Protein AF-A0A2G9RXJ3-F1 (afdb_monomer_lite)

Foldseek 3Di:
DDWDFDDDDLFTDTHRPLPDDDPPDDDDPCNVVSVVDDDDDDPVVDPPDDDPDPDDDDDDDRVRVSVVVVVVVVVVVVVVVVVVVVVVVVVPDPDPPDPDPDDDDDDDLVVCVVPHDPVSNVVSVVVD

Organism: Aquarana catesbeiana (NCBI:txid8400)

Structure (mmCIF, N/CA/C/O backbone):
data_AF-A0A2G9RXJ3-F1
#
_entry.id   AF-A0A2G9RXJ3-F1
#
loop_
_atom_site.group_PDB
_atom_site.id
_atom_site.type_symbol
_atom_site.label_atom_id
_atom_site.label_alt_id
_atom_site.label_comp_id
_atom_site.label_asym_id
_atom_site.label_entity_id
_atom_site.label_seq_id
_atom_site.pdbx_PDB_ins_code
_atom_site.Cartn_x
_atom_site.Cartn_y
_atom_site.Cartn_z
_atom_site.occupancy
_atom_site.B_iso_or_equiv
_atom_site.auth_seq_id
_atom_site.auth_comp_id
_atom_site.auth_asym_id
_atom_site.auth_atom_id
_atom_site.pdbx_PDB_model_num
ATOM 1 N N . MET A 1 1 ? 9.610 -15.500 -4.150 1.00 57.12 1 MET A N 1
ATOM 2 C CA . MET A 1 1 ? 10.294 -14.396 -3.438 1.00 57.12 1 MET A CA 1
ATOM 3 C C . MET A 1 1 ? 9.651 -13.068 -3.792 1.00 57.12 1 MET A C 1
ATOM 5 O O . MET A 1 1 ? 9.608 -12.723 -4.967 1.00 57.12 1 MET A O 1
ATOM 9 N N . SER A 1 2 ? 9.155 -12.337 -2.797 1.00 72.62 2 SER A N 1
ATOM 10 C CA . SER A 1 2 ? 8.422 -11.081 -3.001 1.00 72.62 2 SER A CA 1
ATOM 11 C C . SER A 1 2 ? 9.325 -9.860 -2.793 1.00 72.62 2 SER A C 1
ATOM 13 O O . SER A 1 2 ? 10.255 -9.885 -1.988 1.00 72.62 2 SER A O 1
ATOM 15 N N . VAL A 1 3 ? 9.052 -8.774 -3.514 1.00 81.44 3 VAL A N 1
ATOM 16 C CA . VAL A 1 3 ? 9.611 -7.441 -3.241 1.00 81.44 3 VAL A CA 1
ATOM 17 C C . VAL A 1 3 ? 8.514 -6.629 -2.567 1.00 81.44 3 VAL A C 1
ATOM 19 O O . VAL A 1 3 ? 7.385 -6.611 -3.058 1.00 81.44 3 VAL A O 1
ATOM 22 N N . PHE A 1 4 ? 8.828 -5.962 -1.461 1.00 88.00 4 PHE A N 1
ATOM 23 C CA . PHE A 1 4 ? 7.869 -5.132 -0.742 1.00 88.00 4 PHE A CA 1
ATOM 24 C C . PHE A 1 4 ? 8.068 -3.651 -1.035 1.00 88.00 4 PHE A C 1
ATOM 26 O O . PHE A 1 4 ? 9.175 -3.192 -1.308 1.00 88.00 4 PHE A O 1
ATOM 33 N N . CYS A 1 5 ? 6.966 -2.903 -0.999 1.00 90.75 5 CYS A N 1
ATOM 34 C CA . CYS A 1 5 ? 7.000 -1.449 -0.960 1.00 90.75 5 CYS A CA 1
ATOM 35 C C . CYS A 1 5 ? 7.175 -1.035 0.503 1.00 90.75 5 CYS A C 1
ATOM 37 O O . CYS A 1 5 ? 6.266 -1.205 1.315 1.00 90.75 5 CYS A O 1
ATOM 39 N N . SER A 1 6 ? 8.355 -0.530 0.838 1.00 91.62 6 SER A N 1
ATOM 40 C CA . SER A 1 6 ? 8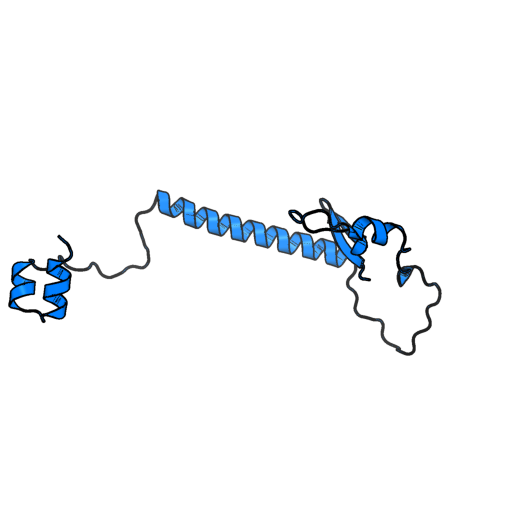.730 -0.116 2.187 1.00 91.62 6 SER A CA 1
ATOM 41 C C . SER A 1 6 ? 8.804 1.406 2.273 1.00 91.62 6 SER A C 1
ATOM 43 O O . SER A 1 6 ? 9.125 2.097 1.302 1.00 91.62 6 SER A O 1
ATOM 45 N N . ARG A 1 7 ? 8.508 1.944 3.457 1.00 92.38 7 ARG A N 1
ATOM 46 C CA . ARG A 1 7 ? 8.602 3.375 3.755 1.00 92.38 7 ARG A CA 1
ATOM 47 C C . ARG A 1 7 ? 9.790 3.633 4.676 1.00 92.38 7 ARG A C 1
ATOM 49 O O . ARG A 1 7 ? 9.926 2.963 5.693 1.00 92.38 7 ARG A O 1
ATOM 56 N N . ARG A 1 8 ? 10.597 4.646 4.358 1.00 91.88 8 ARG A N 1
ATOM 57 C CA . ARG A 1 8 ? 11.652 5.166 5.238 1.00 91.88 8 ARG A CA 1
ATOM 58 C C . ARG A 1 8 ? 11.532 6.687 5.303 1.00 91.88 8 ARG A C 1
ATOM 60 O O . ARG A 1 8 ? 11.621 7.364 4.280 1.00 91.88 8 ARG A O 1
ATOM 67 N N . GLY A 1 9 ? 11.270 7.226 6.494 1.00 88.50 9 GLY A N 1
ATOM 68 C CA . GLY A 1 9 ? 10.985 8.653 6.675 1.00 88.50 9 GLY A CA 1
ATOM 69 C C . GLY A 1 9 ? 9.729 9.087 5.909 1.00 88.50 9 GLY A C 1
ATOM 70 O O . GLY A 1 9 ? 8.624 8.632 6.215 1.00 88.50 9 GLY A O 1
ATOM 71 N N . SER A 1 10 ? 9.892 9.960 4.908 1.00 84.81 10 SER A N 1
ATOM 72 C CA . SER A 1 10 ? 8.809 10.510 4.071 1.00 84.81 10 SER A CA 1
ATOM 73 C C . SER A 1 10 ? 8.724 9.908 2.658 1.00 84.81 10 SER A C 1
ATOM 75 O O . SER A 1 10 ? 7.789 10.232 1.912 1.00 84.81 10 SER A O 1
ATOM 77 N N . VAL A 1 11 ? 9.671 9.033 2.300 1.00 90.19 11 VAL A N 1
ATOM 78 C CA . VAL A 1 11 ? 9.822 8.425 0.972 1.00 90.19 11 VAL A CA 1
ATOM 79 C C . VAL A 1 11 ? 9.449 6.942 1.028 1.00 90.19 11 VAL A C 1
ATOM 81 O O . VAL A 1 11 ? 9.558 6.280 2.063 1.00 90.19 11 VAL A O 1
ATOM 84 N N . THR A 1 12 ? 8.967 6.423 -0.098 1.00 93.31 12 THR A N 1
ATOM 85 C CA . THR A 1 12 ? 8.616 5.008 -0.271 1.00 93.31 12 THR A CA 1
ATOM 86 C C . THR A 1 12 ? 9.450 4.427 -1.407 1.00 93.31 12 THR A C 1
ATOM 88 O O . THR A 1 12 ? 9.746 5.144 -2.363 1.00 93.31 12 THR A O 1
ATOM 91 N N . GLY A 1 13 ? 9.829 3.156 -1.307 1.00 92.94 13 GLY A N 1
ATOM 92 C CA . GLY A 1 13 ? 10.632 2.472 -2.315 1.00 92.94 13 GLY A CA 1
ATOM 93 C C . GLY A 1 13 ? 10.483 0.958 -2.240 1.00 92.94 13 GLY A C 1
ATOM 94 O O . GLY A 1 13 ? 9.904 0.419 -1.299 1.00 92.94 13 GLY A O 1
ATOM 95 N N . TYR A 1 14 ? 11.011 0.267 -3.243 1.00 92.19 14 TYR A N 1
ATOM 96 C CA . TYR A 1 14 ? 11.005 -1.191 -3.280 1.00 92.19 14 TYR A CA 1
ATOM 97 C C . TYR A 1 14 ? 12.196 -1.762 -2.521 1.00 92.19 14 TYR A C 1
ATOM 99 O O . TYR A 1 14 ? 13.330 -1.349 -2.759 1.00 92.19 14 TYR A O 1
ATOM 107 N N . PHE A 1 15 ? 11.944 -2.754 -1.675 1.00 91.00 15 PHE A N 1
ATOM 108 C CA . PHE A 1 15 ? 12.976 -3.456 -0.932 1.00 91.00 15 PHE A CA 1
ATOM 109 C C . PHE A 1 15 ? 12.715 -4.973 -0.933 1.00 91.00 15 PHE A C 1
ATOM 111 O O . PHE A 1 15 ? 11.561 -5.398 -0.802 1.00 91.00 15 PHE A O 1
ATOM 118 N N . PRO A 1 16 ? 13.740 -5.821 -1.123 1.00 89.69 16 PRO A N 1
ATOM 119 C CA . PRO A 1 16 ? 13.551 -7.268 -1.138 1.00 89.69 16 PRO A CA 1
ATOM 120 C C . PRO A 1 16 ? 13.052 -7.803 0.204 1.00 89.69 16 PRO A C 1
ATOM 122 O O . PRO A 1 16 ? 13.675 -7.567 1.237 1.00 89.69 16 PRO A O 1
ATOM 125 N N . ALA A 1 17 ? 11.968 -8.584 0.189 1.00 87.62 17 ALA A N 1
ATOM 126 C CA . ALA A 1 17 ? 11.405 -9.150 1.415 1.00 87.62 17 ALA A CA 1
ATOM 127 C C . ALA A 1 17 ? 12.382 -10.088 2.133 1.00 87.62 17 ALA A C 1
ATOM 129 O O . ALA A 1 17 ? 12.367 -10.157 3.352 1.00 87.62 17 ALA A O 1
ATOM 130 N N . MET A 1 18 ? 13.264 -10.761 1.383 1.00 84.56 18 MET A N 1
ATOM 131 C CA . MET A 1 18 ? 14.279 -11.664 1.937 1.00 84.56 18 MET A CA 1
ATOM 132 C C . MET A 1 18 ? 15.224 -10.990 2.940 1.00 84.56 18 MET A C 1
ATOM 134 O O . MET A 1 18 ? 15.802 -11.661 3.784 1.00 84.56 18 MET A O 1
ATOM 138 N N . TYR A 1 19 ? 15.411 -9.675 2.838 1.00 85.88 19 TYR A N 1
ATOM 139 C CA . TYR A 1 19 ? 16.302 -8.924 3.722 1.00 85.88 19 TYR A CA 1
ATOM 140 C C . TYR A 1 19 ? 15.552 -8.198 4.842 1.00 85.88 19 TYR A C 1
ATOM 142 O O . TYR A 1 19 ? 16.176 -7.467 5.610 1.00 85.88 19 TYR A O 1
ATOM 150 N N . LEU A 1 20 ? 14.229 -8.365 4.923 1.00 86.56 20 LEU A N 1
ATOM 151 C CA . LEU A 1 20 ? 13.398 -7.768 5.960 1.00 86.56 20 LEU A CA 1
ATOM 152 C C . LEU A 1 20 ? 13.006 -8.814 6.992 1.00 86.56 20 LEU A C 1
ATOM 154 O O . LEU A 1 20 ? 12.641 -9.937 6.662 1.00 86.56 20 LEU A O 1
ATOM 158 N N . GLN A 1 21 ? 13.018 -8.383 8.244 1.00 88.00 21 GLN A N 1
ATOM 159 C CA . GLN A 1 21 ? 12.525 -9.124 9.390 1.00 88.00 21 GLN A CA 1
ATOM 160 C C . GLN A 1 21 ? 11.612 -8.188 10.181 1.00 88.00 21 GLN A C 1
ATOM 162 O O . GLN A 1 21 ? 11.839 -6.973 10.194 1.00 88.00 21 GLN A O 1
ATOM 167 N N . LYS A 1 22 ? 10.548 -8.722 10.788 1.00 90.75 22 LYS A N 1
ATOM 168 C CA . LYS A 1 22 ? 9.680 -7.893 11.625 1.00 90.75 22 LYS A CA 1
ATOM 169 C C . LYS A 1 22 ? 10.451 -7.479 12.878 1.00 90.75 22 LYS A C 1
ATOM 171 O O . LYS A 1 22 ? 11.290 -8.217 13.389 1.00 90.75 22 LYS A O 1
ATOM 176 N N . SER A 1 23 ? 10.180 -6.274 13.359 1.00 89.81 23 SER A N 1
ATOM 177 C CA . SER A 1 23 ? 10.747 -5.791 14.616 1.00 89.81 23 SER A CA 1
ATOM 178 C C . SER A 1 23 ? 10.268 -6.660 15.780 1.00 89.81 23 SER A C 1
ATOM 180 O O . SER A 1 23 ? 9.061 -6.850 15.916 1.00 89.81 23 SER A O 1
ATOM 182 N N . GLY A 1 24 ? 11.194 -7.131 16.617 1.00 89.38 24 GLY A N 1
ATOM 183 C CA . GLY A 1 24 ? 10.897 -7.956 17.796 1.00 89.38 24 GLY A CA 1
ATOM 184 C C . GLY A 1 24 ? 11.060 -9.464 17.586 1.00 89.38 24 GLY A C 1
ATOM 185 O O . GLY A 1 24 ? 11.131 -10.194 18.567 1.00 89.38 24 GLY A O 1
ATOM 186 N N . ASP A 1 25 ? 11.194 -9.927 16.341 1.00 87.06 25 ASP A N 1
ATOM 187 C CA . ASP A 1 25 ? 11.490 -11.335 16.063 1.00 87.06 25 ASP A CA 1
ATOM 188 C C . ASP A 1 25 ? 12.979 -11.634 16.322 1.00 87.06 25 ASP A C 1
ATOM 190 O O . ASP A 1 25 ? 13.844 -10.788 16.067 1.00 87.06 25 ASP A O 1
ATOM 194 N N . THR A 1 26 ? 13.305 -12.852 16.763 1.00 84.19 26 THR A N 1
ATOM 195 C CA . THR A 1 26 ? 14.698 -13.315 16.881 1.00 84.19 26 THR A CA 1
ATOM 196 C C . THR A 1 26 ? 15.313 -13.530 15.499 1.00 84.19 26 THR A C 1
ATOM 198 O O . THR A 1 26 ? 14.640 -13.919 14.544 1.00 84.19 26 THR A O 1
ATOM 201 N N . ILE A 1 27 ? 16.603 -13.217 15.339 1.00 79.00 27 ILE A N 1
ATOM 202 C CA . ILE A 1 27 ? 17.304 -13.389 14.057 1.00 79.00 27 ILE A CA 1
ATOM 203 C C . ILE A 1 27 ? 17.332 -14.887 13.728 1.00 79.00 27 ILE A C 1
ATOM 205 O O . ILE A 1 27 ? 18.009 -15.650 14.405 1.00 79.00 27 ILE A O 1
ATOM 209 N N . SER A 1 28 ? 16.591 -15.298 12.697 1.00 72.75 28 SER A N 1
ATOM 210 C CA . SER A 1 28 ? 16.540 -16.697 12.259 1.00 72.75 28 SER A CA 1
ATOM 211 C C . SER A 1 28 ? 17.901 -17.161 11.723 1.00 72.75 28 SER A C 1
ATOM 213 O O . SER A 1 28 ? 18.564 -16.429 10.978 1.00 72.75 28 SER A O 1
ATOM 215 N N . GLU A 1 29 ? 18.301 -18.390 12.059 1.00 68.31 29 GLU A N 1
ATOM 216 C CA . GLU A 1 29 ? 19.555 -19.007 11.597 1.00 68.31 29 GLU A CA 1
ATOM 217 C C . GLU A 1 29 ? 19.627 -19.146 10.061 1.00 68.31 29 GLU A C 1
ATOM 219 O O . GLU A 1 29 ? 20.707 -19.060 9.463 1.00 68.31 29 GLU A O 1
ATOM 224 N N . ASP A 1 30 ? 18.467 -19.206 9.394 1.00 66.62 30 ASP A N 1
ATOM 225 C CA . ASP A 1 30 ? 18.332 -19.242 7.930 1.00 66.62 30 ASP A CA 1
ATOM 226 C C . ASP A 1 30 ? 18.778 -17.945 7.236 1.00 66.62 30 ASP A C 1
ATOM 228 O O . ASP A 1 30 ? 18.950 -17.907 6.012 1.00 66.62 30 ASP A O 1
ATOM 232 N N . ARG A 1 31 ? 19.045 -16.865 7.984 1.00 71.38 31 ARG A N 1
ATOM 233 C CA . ARG A 1 31 ? 19.586 -15.618 7.420 1.00 71.38 31 ARG A CA 1
ATOM 234 C C . ARG A 1 31 ? 20.920 -15.839 6.703 1.00 71.38 31 ARG A C 1
ATOM 236 O O . ARG A 1 31 ? 21.233 -15.111 5.760 1.00 71.38 31 ARG A O 1
ATOM 243 N N . SER A 1 32 ? 21.698 -16.833 7.132 1.00 64.44 32 SER A N 1
ATOM 244 C CA . SER A 1 32 ? 22.943 -17.247 6.473 1.00 64.44 32 SER A CA 1
ATOM 245 C C . SER A 1 32 ? 22.691 -17.813 5.064 1.00 64.44 32 SER A C 1
ATOM 247 O O . SER A 1 32 ? 23.375 -17.421 4.118 1.00 64.44 32 SER A O 1
ATOM 249 N N . GLN A 1 33 ? 21.645 -18.627 4.894 1.00 67.56 33 GLN A N 1
ATOM 250 C CA . GLN A 1 33 ? 21.252 -19.246 3.621 1.00 67.56 33 GLN A CA 1
ATOM 251 C C . GLN A 1 33 ? 20.608 -18.257 2.640 1.00 67.56 33 GLN A C 1
ATOM 253 O O . GLN A 1 33 ? 20.638 -18.451 1.425 1.00 67.56 33 GLN A O 1
ATOM 258 N N . ILE A 1 34 ? 20.014 -17.178 3.150 1.00 69.00 34 ILE A N 1
ATOM 259 C CA . ILE A 1 34 ? 19.415 -16.128 2.318 1.00 69.00 34 ILE A CA 1
ATOM 260 C C . ILE A 1 34 ? 20.490 -15.282 1.618 1.00 69.00 34 ILE A C 1
ATOM 262 O O . ILE A 1 34 ? 20.261 -14.786 0.516 1.00 69.00 34 ILE A O 1
ATOM 266 N N . LYS A 1 35 ? 21.677 -15.127 2.221 1.00 66.25 35 LYS A N 1
ATOM 267 C CA . LYS A 1 35 ? 22.780 -14.340 1.639 1.00 66.25 35 LYS A CA 1
ATOM 268 C C . LYS A 1 35 ? 23.406 -14.999 0.409 1.00 66.25 35 LYS A C 1
ATOM 270 O O . LYS A 1 35 ? 23.925 -14.289 -0.444 1.00 66.25 35 LYS A O 1
ATOM 275 N N . THR A 1 36 ? 23.359 -16.328 0.313 1.00 65.38 36 THR A N 1
ATOM 276 C CA . THR A 1 36 ? 23.964 -17.083 -0.797 1.00 65.38 36 THR A CA 1
ATOM 277 C C . THR A 1 36 ? 23.053 -17.172 -2.020 1.00 65.38 36 THR A C 1
ATOM 279 O O . THR A 1 36 ? 23.524 -17.423 -3.128 1.00 65.38 36 THR A O 1
ATOM 282 N N . LYS A 1 37 ? 21.748 -16.928 -1.852 1.00 73.88 37 LYS A N 1
ATOM 283 C CA . LYS A 1 37 ? 20.771 -16.934 -2.943 1.00 73.88 37 LYS A CA 1
ATOM 284 C C . LYS A 1 37 ? 20.675 -15.537 -3.550 1.00 73.88 37 LYS A C 1
ATOM 286 O O . LYS A 1 37 ? 20.224 -14.591 -2.902 1.00 73.88 37 LYS A O 1
ATOM 291 N N . ALA A 1 38 ? 21.082 -15.415 -4.812 1.00 78.88 38 ALA A N 1
ATOM 292 C CA . ALA A 1 38 ? 20.912 -14.186 -5.574 1.00 78.88 38 ALA A CA 1
ATOM 293 C C . ALA A 1 38 ? 19.434 -13.767 -5.604 1.00 78.88 38 ALA A C 1
ATOM 295 O O . ALA A 1 38 ? 18.518 -14.594 -5.644 1.00 78.88 38 ALA A O 1
ATOM 296 N N . LEU A 1 39 ? 19.202 -12.457 -5.578 1.00 81.12 39 LEU A N 1
ATOM 297 C CA . LEU A 1 39 ? 17.858 -11.904 -5.670 1.00 81.12 39 LEU A CA 1
ATOM 298 C C . LEU A 1 39 ? 17.232 -12.271 -7.017 1.00 81.12 39 LEU A C 1
ATOM 300 O O . LEU A 1 39 ? 17.909 -12.178 -8.044 1.00 81.12 39 LEU A O 1
ATOM 304 N N . PRO A 1 40 ? 15.933 -12.611 -7.051 1.00 85.56 40 PRO A N 1
ATOM 305 C CA . PRO A 1 40 ? 15.253 -12.756 -8.324 1.00 85.56 40 PRO A CA 1
ATOM 306 C C . PRO A 1 40 ? 15.275 -11.415 -9.080 1.00 85.56 40 PRO A C 1
ATOM 308 O O . PRO A 1 40 ? 15.046 -10.362 -8.465 1.00 85.56 40 PRO A O 1
ATOM 311 N N . PRO A 1 41 ? 15.516 -11.427 -10.404 1.00 88.62 41 PRO A N 1
ATOM 312 C CA . PRO A 1 41 ? 15.496 -10.217 -11.211 1.00 88.62 41 PRO A CA 1
ATOM 313 C C . PRO A 1 41 ? 14.103 -9.585 -11.177 1.00 88.62 41 PRO A C 1
ATOM 315 O O . PRO A 1 41 ? 13.073 -10.264 -11.124 1.00 88.62 41 PRO A O 1
ATOM 318 N N . ARG A 1 42 ? 14.054 -8.253 -11.189 1.00 88.75 42 ARG A N 1
ATOM 319 C CA . ARG A 1 42 ? 12.780 -7.531 -11.134 1.00 88.75 42 ARG A CA 1
ATOM 320 C C . ARG A 1 42 ? 12.162 -7.477 -12.523 1.00 88.75 42 ARG A C 1
ATOM 322 O O . ARG A 1 42 ? 12.860 -7.349 -13.516 1.00 88.75 42 ARG A O 1
ATOM 329 N N . ARG A 1 43 ? 10.831 -7.412 -12.604 1.00 87.69 43 ARG A N 1
ATOM 330 C CA . ARG A 1 43 ? 10.156 -7.188 -13.895 1.00 87.69 43 ARG A CA 1
ATOM 331 C C . ARG A 1 43 ? 10.669 -5.934 -14.619 1.00 87.69 43 ARG A C 1
ATOM 333 O O . ARG A 1 43 ? 10.782 -5.943 -15.834 1.00 87.69 43 ARG A O 1
ATOM 340 N N . GLY A 1 44 ? 11.014 -4.882 -13.873 1.00 87.31 44 GLY A N 1
ATOM 341 C CA . GLY A 1 44 ? 11.578 -3.649 -14.431 1.00 87.31 44 GLY A CA 1
ATOM 342 C C . GLY A 1 44 ? 13.007 -3.767 -14.975 1.00 87.31 44 GLY A C 1
ATOM 343 O O . GLY A 1 44 ? 13.432 -2.859 -15.673 1.00 87.31 44 GLY A O 1
ATOM 344 N N . THR A 1 45 ? 13.747 -4.846 -14.682 1.00 91.06 45 THR A N 1
ATOM 345 C CA . THR A 1 45 ? 15.083 -5.080 -15.266 1.00 91.06 45 THR A CA 1
ATOM 346 C C . THR A 1 45 ? 15.018 -5.815 -16.605 1.00 91.06 45 THR A C 1
ATOM 348 O O . THR A 1 45 ? 16.043 -5.965 -17.259 1.00 91.06 45 THR A O 1
ATOM 351 N N . ILE A 1 46 ? 13.840 -6.293 -17.019 1.00 93.50 46 ILE A N 1
ATOM 352 C CA . ILE A 1 46 ? 13.647 -6.985 -18.297 1.00 93.50 46 ILE A CA 1
ATOM 353 C C . ILE A 1 46 ? 13.347 -5.937 -19.371 1.00 93.50 46 ILE A C 1
ATOM 355 O O . ILE A 1 46 ? 12.299 -5.289 -19.335 1.00 93.50 46 ILE A O 1
ATOM 359 N N . SER A 1 47 ? 14.254 -5.787 -20.334 1.00 93.81 47 SER A N 1
ATOM 360 C CA . SER A 1 47 ? 14.017 -4.981 -21.535 1.00 93.81 47 SER A CA 1
ATOM 361 C C . SER A 1 47 ? 13.128 -5.742 -22.525 1.00 93.81 47 SER A C 1
ATOM 363 O O . SER A 1 47 ? 13.250 -6.960 -22.638 1.00 93.81 47 SER A O 1
ATOM 365 N N . ASN A 1 48 ? 12.238 -5.041 -23.238 1.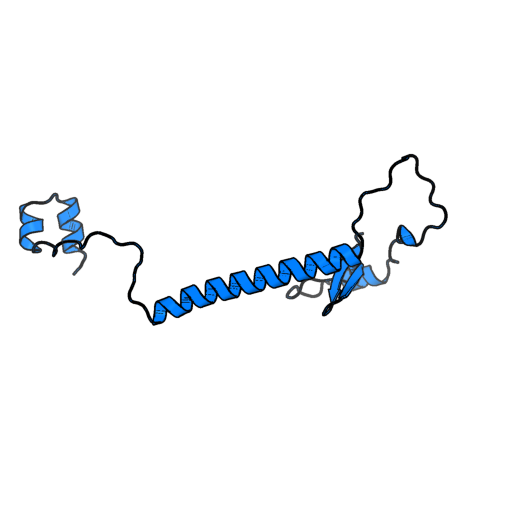00 93.19 48 ASN A N 1
ATOM 366 C CA . ASN A 1 48 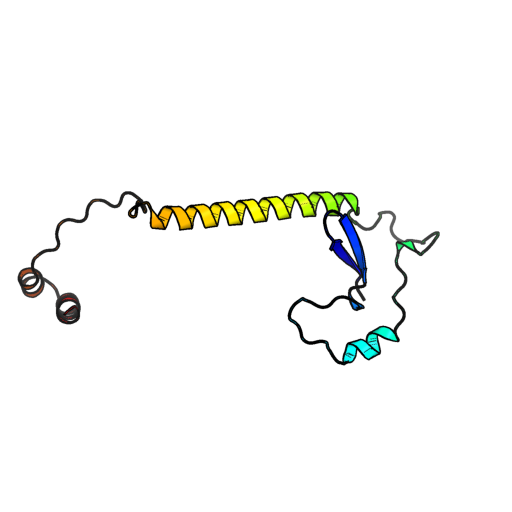? 11.386 -5.593 -24.307 1.00 93.19 48 ASN A CA 1
ATOM 367 C C . ASN A 1 48 ? 10.626 -6.879 -23.923 1.00 93.19 48 ASN A C 1
ATOM 369 O O . ASN A 1 48 ? 10.624 -7.871 -24.649 1.00 93.19 48 ASN A O 1
ATOM 373 N N . ALA A 1 49 ? 9.986 -6.875 -22.752 1.00 92.44 49 ALA A N 1
ATOM 374 C CA . ALA A 1 49 ? 9.237 -8.031 -22.271 1.00 92.44 49 ALA A CA 1
ATOM 375 C C . ALA A 1 49 ? 8.028 -8.348 -23.175 1.00 92.44 49 ALA A C 1
ATOM 377 O O . ALA A 1 49 ? 7.090 -7.553 -23.271 1.00 92.44 49 ALA A O 1
ATOM 378 N N . ASN A 1 50 ? 8.017 -9.546 -23.762 1.00 95.12 50 ASN A N 1
ATOM 379 C CA . ASN A 1 50 ? 6.906 -10.044 -24.572 1.00 95.12 50 ASN A CA 1
ATOM 380 C C . ASN A 1 50 ? 5.783 -10.588 -23.675 1.00 95.12 50 ASN A C 1
ATOM 382 O O . ASN A 1 50 ? 6.026 -11.384 -22.768 1.00 95.12 50 ASN A O 1
ATOM 38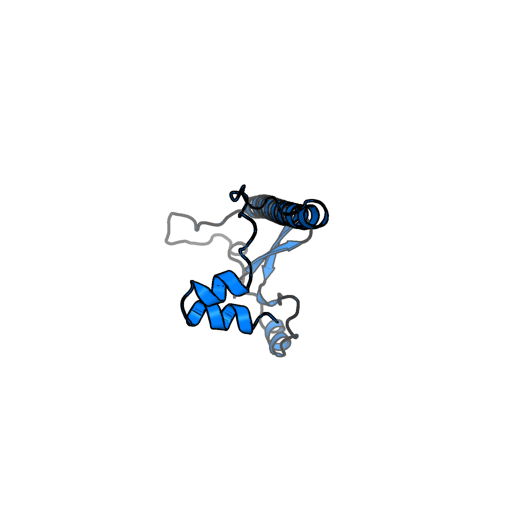6 N N . SER A 1 51 ? 4.547 -10.149 -23.919 1.00 94.06 51 SER A N 1
ATOM 387 C CA . SER A 1 51 ? 3.356 -10.537 -23.154 1.00 94.06 51 SER A CA 1
ATOM 388 C C . SER A 1 51 ? 2.296 -11.106 -24.090 1.00 94.06 51 SER A C 1
ATOM 390 O O . SER A 1 51 ? 1.992 -10.497 -25.110 1.00 94.06 51 SER A O 1
ATOM 392 N N . ILE A 1 52 ? 1.677 -12.226 -23.705 1.00 96.62 52 ILE A N 1
ATOM 393 C CA . ILE A 1 52 ? 0.504 -12.780 -24.405 1.00 96.62 52 ILE A CA 1
ATOM 394 C C . ILE A 1 52 ? -0.748 -11.903 -24.224 1.00 96.62 52 ILE A C 1
ATOM 396 O O . ILE A 1 52 ? -1.711 -12.002 -24.981 1.00 96.62 52 ILE A O 1
ATOM 400 N N . HIS A 1 53 ? -0.753 -11.039 -23.205 1.00 96.69 53 HIS A N 1
ATOM 401 C CA . HIS A 1 53 ? -1.878 -10.172 -22.875 1.00 96.69 53 HIS A CA 1
ATOM 402 C C . HIS A 1 53 ? -1.695 -8.772 -23.460 1.00 96.69 53 HIS A C 1
ATOM 404 O O . HIS A 1 53 ? -0.631 -8.169 -23.309 1.00 96.69 53 HIS A O 1
ATOM 410 N N . LYS A 1 54 ? -2.781 -8.226 -24.028 1.00 95.75 54 LYS A N 1
ATOM 411 C CA . LYS A 1 54 ? -2.854 -6.839 -24.523 1.00 95.75 54 LYS A CA 1
ATOM 412 C C . LYS A 1 54 ? -2.869 -5.806 -23.391 1.00 95.75 54 LYS A C 1
ATOM 414 O O . LYS A 1 54 ? -2.384 -4.693 -23.556 1.00 95.75 54 LYS A O 1
ATOM 419 N N . GLN A 1 55 ? -3.450 -6.158 -22.243 1.00 95.94 55 GLN A N 1
ATOM 420 C CA . GLN A 1 55 ? -3.543 -5.267 -21.088 1.00 95.94 55 GLN A CA 1
ATOM 421 C C . GLN A 1 55 ? -2.349 -5.446 -20.150 1.00 95.94 55 GLN A C 1
ATOM 423 O O . GLN A 1 55 ? -1.903 -6.562 -19.883 1.00 95.94 55 GLN A O 1
ATOM 428 N N . LYS A 1 56 ? -1.864 -4.332 -19.593 1.00 92.69 56 LYS A N 1
ATOM 429 C CA . LYS A 1 56 ? -0.825 -4.354 -18.560 1.00 92.69 56 LYS A CA 1
ATOM 430 C C . LYS A 1 56 ? -1.385 -4.836 -17.221 1.00 92.69 56 LYS A C 1
ATOM 432 O O . LYS A 1 56 ? -2.531 -4.550 -16.872 1.00 92.69 56 LYS A O 1
ATOM 437 N N . ARG A 1 57 ? -0.538 -5.494 -16.425 1.00 92.31 57 ARG A N 1
ATOM 438 C CA . ARG A 1 57 ? -0.840 -5.794 -15.019 1.00 92.31 57 ARG A CA 1
ATOM 439 C C . ARG A 1 57 ? -1.134 -4.493 -14.263 1.00 92.31 57 ARG A C 1
ATOM 441 O O . ARG A 1 57 ? -0.456 -3.485 -14.461 1.00 92.31 57 ARG A O 1
ATOM 448 N N . LYS A 1 58 ? -2.131 -4.527 -13.379 1.00 93.44 58 LYS A N 1
ATOM 449 C CA . LYS A 1 58 ? -2.436 -3.412 -12.477 1.00 93.44 58 LYS A CA 1
ATOM 450 C C . LYS A 1 58 ? -1.350 -3.319 -11.407 1.00 93.44 58 LYS A C 1
ATOM 452 O O . LYS A 1 58 ? -1.214 -4.212 -10.576 1.00 93.44 58 LYS A O 1
ATOM 457 N N . GLU A 1 59 ? -0.590 -2.235 -11.437 1.00 91.06 59 GLU A N 1
ATOM 458 C CA . GLU A 1 59 ? 0.398 -1.878 -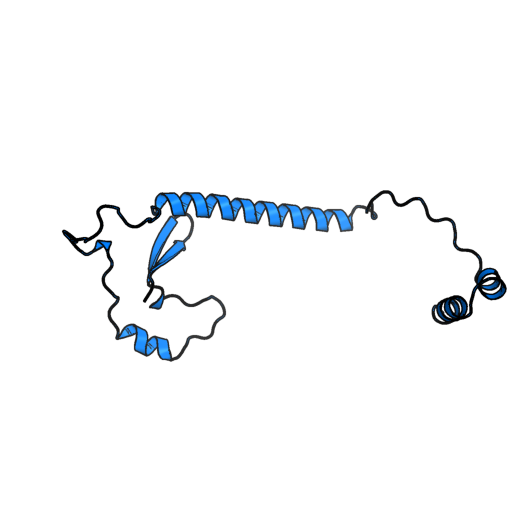10.423 1.00 91.06 59 GLU A CA 1
ATOM 459 C C . GLU A 1 59 ? 0.242 -0.391 -10.118 1.00 91.06 59 GLU A C 1
ATOM 461 O O . GLU A 1 59 ? -0.001 0.415 -11.020 1.00 91.06 59 GLU A O 1
ATOM 466 N N . ILE A 1 60 ? 0.346 -0.027 -8.843 1.00 92.06 60 ILE A N 1
ATOM 467 C CA . ILE A 1 60 ? 0.311 1.375 -8.435 1.00 92.06 60 ILE A CA 1
ATOM 468 C C . ILE A 1 60 ? 1.724 1.953 -8.439 1.00 92.06 60 ILE A C 1
ATOM 470 O O . ILE A 1 60 ? 2.691 1.275 -8.094 1.00 92.06 60 ILE A O 1
ATOM 474 N N . SER A 1 61 ? 1.838 3.217 -8.845 1.00 92.25 61 SER A N 1
ATOM 475 C CA . SER A 1 61 ? 3.129 3.902 -8.903 1.00 92.25 61 SER A CA 1
ATOM 476 C C . SER A 1 61 ? 3.701 4.150 -7.504 1.00 92.25 61 SER A C 1
ATOM 478 O O . SER A 1 61 ? 2.964 4.219 -6.514 1.00 92.25 61 SER A O 1
ATOM 480 N N . GLN A 1 62 ? 5.019 4.357 -7.421 1.00 91.25 62 GLN A N 1
ATOM 481 C CA . GLN A 1 62 ? 5.677 4.707 -6.160 1.00 91.25 62 GLN A CA 1
ATOM 482 C C . GLN A 1 62 ? 5.120 6.009 -5.567 1.00 91.25 62 GLN A C 1
ATOM 484 O O . GLN A 1 62 ? 4.949 6.127 -4.356 1.00 91.25 62 GLN A O 1
ATOM 489 N N . GLU A 1 63 ? 4.774 6.968 -6.425 1.00 92.75 63 GLU A N 1
ATOM 490 C CA . GLU A 1 63 ? 4.156 8.230 -6.023 1.00 92.75 63 GLU A CA 1
ATOM 491 C C . GLU A 1 63 ? 2.746 8.015 -5.451 1.00 92.75 63 GLU A C 1
ATOM 493 O O . GLU A 1 63 ? 2.403 8.585 -4.412 1.00 92.75 63 GLU A O 1
ATOM 498 N N . SER A 1 64 ? 1.945 7.138 -6.066 1.00 94.69 64 SER A N 1
ATOM 499 C CA . SER A 1 64 ? 0.634 6.738 -5.534 1.00 94.69 64 SER A CA 1
ATOM 500 C C . SER A 1 64 ? 0.770 6.089 -4.152 1.00 94.69 64 SER A C 1
ATOM 502 O O . SER A 1 64 ? 0.056 6.470 -3.222 1.00 94.69 64 SER A O 1
ATOM 504 N N . TYR A 1 65 ? 1.733 5.175 -3.975 1.00 94.88 65 TYR A N 1
ATOM 505 C CA . TYR A 1 65 ? 2.053 4.594 -2.665 1.00 94.88 65 TYR A CA 1
ATOM 506 C C . TYR A 1 65 ? 2.470 5.660 -1.645 1.00 94.88 65 TYR A C 1
ATOM 508 O O . TYR A 1 65 ? 2.013 5.634 -0.500 1.00 94.88 65 TYR A O 1
ATOM 516 N N . ARG A 1 66 ? 3.296 6.634 -2.048 1.00 93.75 66 ARG A N 1
ATOM 517 C CA . ARG A 1 66 ? 3.744 7.732 -1.182 1.00 93.75 66 ARG A CA 1
ATOM 518 C C . ARG A 1 66 ? 2.562 8.552 -0.665 1.00 93.75 66 ARG A C 1
ATOM 520 O O . ARG A 1 66 ? 2.482 8.784 0.543 1.00 93.75 66 ARG A O 1
ATOM 527 N N . ARG A 1 67 ? 1.631 8.950 -1.540 1.00 94.19 67 ARG A N 1
ATOM 528 C CA . ARG A 1 67 ? 0.424 9.714 -1.166 1.00 94.19 67 ARG A CA 1
ATOM 529 C C . ARG A 1 67 ? -0.475 8.926 -0.222 1.00 94.19 67 ARG A C 1
ATOM 531 O O . ARG A 1 67 ? -0.831 9.441 0.837 1.00 94.19 67 ARG A O 1
ATOM 538 N N . ASN A 1 68 ? -0.757 7.668 -0.557 1.00 94.81 68 ASN A N 1
ATOM 539 C CA . ASN A 1 68 ? -1.588 6.795 0.271 1.00 94.81 68 ASN A CA 1
ATOM 540 C C . ASN A 1 68 ? -0.960 6.592 1.654 1.00 94.81 68 ASN A C 1
ATOM 542 O O . ASN A 1 68 ? -1.630 6.789 2.662 1.00 94.81 68 ASN A O 1
ATOM 546 N N . SER A 1 69 ? 0.346 6.306 1.721 1.00 92.94 69 SER A N 1
ATOM 547 C CA . SER A 1 69 ? 1.039 6.124 3.002 1.00 92.94 69 SER A CA 1
ATOM 548 C C . SER A 1 69 ? 0.931 7.361 3.900 1.00 92.94 69 SER A C 1
ATOM 550 O O . SER A 1 69 ? 0.661 7.232 5.087 1.00 92.94 69 SER A O 1
ATOM 552 N N . LYS A 1 70 ? 1.078 8.574 3.345 1.00 92.94 70 LYS A N 1
ATOM 553 C CA . LYS A 1 70 ? 0.920 9.821 4.108 1.00 92.94 70 LYS A CA 1
ATOM 554 C C . LYS A 1 70 ? -0.520 10.020 4.579 1.00 92.94 70 LYS A C 1
ATOM 556 O O . LYS A 1 70 ? -0.717 10.391 5.729 1.00 92.94 70 LYS A O 1
ATOM 561 N N . LYS A 1 71 ? -1.503 9.768 3.708 1.00 94.50 71 LYS A N 1
ATOM 562 C CA . LYS A 1 71 ? -2.929 9.913 4.026 1.00 94.50 71 LYS A CA 1
ATOM 563 C C . LYS A 1 71 ? -3.331 9.013 5.197 1.00 94.50 71 LYS A C 1
ATOM 565 O O . LYS A 1 71 ? -3.900 9.503 6.165 1.00 94.50 71 LYS A O 1
ATOM 570 N N . TYR A 1 72 ? -2.998 7.725 5.129 1.00 93.25 72 TYR A N 1
ATOM 571 C CA . TYR A 1 72 ? -3.430 6.757 6.139 1.00 93.25 72 TYR A CA 1
ATOM 572 C C . TYR A 1 72 ? -2.651 6.853 7.454 1.00 93.25 72 TYR A C 1
ATOM 574 O O . TYR A 1 72 ? -3.225 6.592 8.503 1.00 93.25 72 TYR A O 1
ATOM 582 N N . LEU A 1 73 ? -1.380 7.276 7.434 1.00 90.88 73 LEU A N 1
ATOM 583 C CA . LEU A 1 73 ? -0.640 7.531 8.676 1.00 90.88 73 LEU A CA 1
ATOM 584 C C . LEU A 1 73 ? -1.199 8.736 9.435 1.00 90.88 73 LEU A C 1
ATOM 586 O O . LEU A 1 73 ? -1.378 8.640 10.642 1.00 90.88 73 LEU A O 1
ATOM 590 N N . LYS A 1 74 ? -1.529 9.827 8.728 1.00 90.62 74 LYS A N 1
ATOM 591 C CA . LYS A 1 74 ? -2.190 10.990 9.335 1.00 90.62 74 LYS A CA 1
ATOM 592 C C . LYS A 1 74 ? -3.553 10.623 9.913 1.00 90.62 74 LYS A C 1
ATOM 594 O O . LYS A 1 74 ? -3.827 10.963 11.050 1.00 90.62 74 LYS A O 1
ATOM 599 N N . ALA A 1 75 ? -4.365 9.882 9.154 1.00 91.50 75 ALA A N 1
ATOM 600 C CA . ALA A 1 75 ? -5.667 9.418 9.630 1.00 91.50 75 ALA A CA 1
ATOM 601 C C . ALA A 1 75 ? -5.542 8.542 10.889 1.00 91.50 75 ALA A C 1
ATOM 603 O O . ALA A 1 75 ? -6.307 8.706 11.830 1.00 91.50 75 ALA A O 1
ATOM 604 N N . ARG A 1 76 ? -4.546 7.647 10.934 1.00 89.06 76 ARG A N 1
ATOM 605 C CA . ARG A 1 76 ? -4.282 6.817 12.116 1.00 89.06 76 ARG A CA 1
ATOM 606 C C . ARG A 1 76 ? -3.822 7.642 13.322 1.00 89.06 76 ARG A C 1
ATOM 608 O O . ARG A 1 76 ? -4.223 7.338 14.436 1.00 89.06 76 ARG A O 1
ATOM 615 N N . GLN A 1 77 ? -2.987 8.659 13.111 1.00 89.69 77 GLN A N 1
ATOM 616 C CA . GLN A 1 77 ? -2.584 9.582 14.177 1.00 89.69 77 GLN A CA 1
ATOM 617 C C . GLN A 1 77 ? -3.795 10.338 14.720 1.00 89.69 77 GLN A C 1
ATOM 619 O O . GLN A 1 77 ? -4.053 10.250 15.910 1.00 89.69 77 GLN A O 1
ATOM 624 N N . SER A 1 78 ? -4.622 10.926 13.850 1.00 86.31 78 SER A N 1
ATOM 625 C CA . SER A 1 78 ? -5.828 11.636 14.288 1.00 86.31 78 SER A CA 1
ATOM 626 C C . SER A 1 78 ? -6.828 10.740 15.023 1.00 86.31 78 SER A C 1
ATOM 628 O O . SER A 1 78 ? -7.504 11.206 15.928 1.00 86.31 78 SER A O 1
ATOM 630 N N . THR A 1 79 ? -6.941 9.453 14.663 1.00 85.44 79 THR A N 1
ATOM 631 C CA . THR A 1 79 ? -7.796 8.524 15.421 1.00 85.44 79 THR A CA 1
ATOM 632 C C . THR A 1 79 ? -7.222 8.200 16.795 1.00 85.44 79 THR A C 1
ATOM 634 O O . THR A 1 79 ? -7.992 8.059 17.732 1.00 85.44 79 THR A O 1
ATOM 637 N N . ILE A 1 80 ? -5.895 8.085 16.920 1.00 87.06 80 ILE A N 1
ATOM 638 C CA . ILE A 1 80 ? -5.240 7.859 18.216 1.00 87.06 80 ILE A CA 1
ATOM 639 C C . ILE A 1 80 ? -5.406 9.102 19.092 1.00 87.06 80 ILE A C 1
ATOM 641 O O . ILE A 1 80 ? -5.859 8.971 20.217 1.00 87.06 80 ILE A O 1
ATOM 645 N N . GLU A 1 81 ? -5.152 10.294 18.550 1.00 86.06 81 GLU A N 1
ATOM 646 C CA . GLU A 1 81 ? -5.356 11.572 19.245 1.00 86.06 81 GLU A CA 1
ATOM 647 C C . GLU A 1 81 ? -6.817 11.742 19.692 1.00 86.06 81 GLU A C 1
ATOM 649 O O . GLU A 1 81 ? -7.081 12.133 20.823 1.00 86.06 81 GLU A O 1
ATOM 654 N N . ALA A 1 82 ? -7.788 11.392 18.843 1.00 83.31 82 ALA A N 1
ATOM 655 C CA . ALA A 1 82 ? -9.202 11.434 19.214 1.00 83.31 82 ALA A CA 1
ATOM 656 C C . ALA A 1 82 ? -9.558 10.438 20.332 1.00 83.31 82 ALA A C 1
ATOM 658 O O . ALA A 1 82 ? -10.392 10.752 21.177 1.00 83.31 82 ALA A O 1
ATOM 659 N N . MET A 1 83 ? -8.946 9.249 20.343 1.00 78.44 83 MET A N 1
ATOM 660 C CA . MET A 1 83 ? -9.125 8.274 21.423 1.00 78.44 83 MET A CA 1
ATOM 661 C C . MET A 1 83 ? -8.461 8.740 22.720 1.00 78.44 83 MET A C 1
ATOM 663 O O . MET A 1 83 ? -9.086 8.649 23.766 1.00 78.44 83 MET A O 1
ATOM 667 N N . GLU A 1 84 ? -7.241 9.278 22.653 1.00 75.50 84 GLU A N 1
ATOM 668 C CA . GLU A 1 84 ? -6.525 9.814 23.815 1.00 75.50 84 GLU 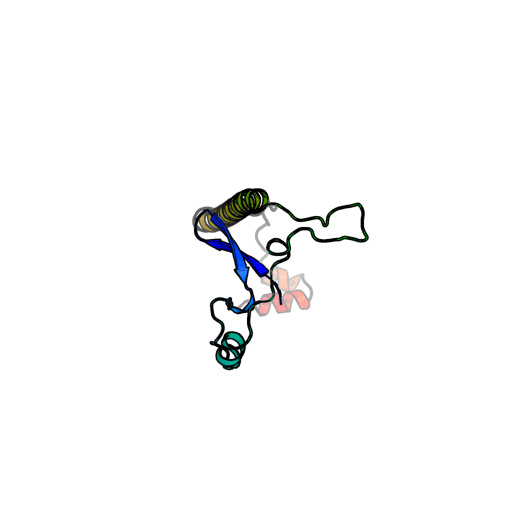A CA 1
ATOM 669 C C . GLU A 1 84 ? -7.292 10.974 24.454 1.00 75.50 84 GLU A C 1
ATOM 671 O O . GLU A 1 84 ? -7.488 10.955 25.666 1.00 75.50 84 GLU A O 1
ATOM 676 N N . ASN A 1 85 ? -7.819 11.907 23.653 1.00 69.44 85 ASN A N 1
ATOM 677 C CA . ASN A 1 85 ? -8.646 13.010 24.149 1.00 69.44 85 ASN A CA 1
ATOM 678 C C . ASN A 1 85 ? -9.917 12.512 24.863 1.00 69.44 85 ASN A C 1
ATOM 680 O O . ASN A 1 85 ? -10.242 13.034 25.921 1.00 69.44 85 ASN A O 1
ATOM 684 N N . MET A 1 86 ? -10.575 11.454 24.365 1.00 59.34 86 MET A N 1
ATOM 685 C CA . MET A 1 86 ? -11.712 10.837 25.069 1.00 59.34 86 MET A CA 1
ATOM 686 C C . MET A 1 86 ? -11.316 10.232 26.427 1.00 59.34 86 MET A C 1
ATOM 688 O O . MET A 1 86 ? -12.091 10.324 27.367 1.00 59.34 86 MET A O 1
ATOM 692 N N . THR A 1 87 ? -10.121 9.647 26.562 1.00 57.56 87 THR A N 1
ATOM 693 C CA . THR A 1 87 ? -9.618 9.137 27.859 1.00 57.56 87 THR A CA 1
ATOM 694 C C . THR A 1 87 ? -9.178 10.234 28.831 1.00 57.56 87 THR A C 1
ATOM 696 O O . THR A 1 87 ? -9.231 10.016 30.035 1.00 57.56 87 THR A O 1
ATOM 699 N N . ILE A 1 88 ? -8.723 11.394 28.343 1.00 54.44 88 ILE A N 1
ATOM 700 C CA . ILE A 1 88 ? -8.297 12.520 29.197 1.00 54.44 88 ILE A CA 1
ATOM 701 C C . ILE A 1 88 ? -9.514 13.282 29.744 1.00 54.44 88 ILE A C 1
ATOM 703 O O . ILE A 1 88 ? -9.471 13.767 30.875 1.00 54.44 88 ILE A O 1
ATOM 707 N N . ASP A 1 89 ? -10.614 13.327 28.991 1.00 48.22 89 ASP A N 1
ATOM 708 C CA . ASP A 1 89 ? -11.880 13.888 29.472 1.00 48.22 89 ASP A CA 1
ATOM 709 C C . ASP A 1 89 ? -12.542 13.010 30.563 1.00 48.22 89 ASP A C 1
ATOM 711 O O . ASP A 1 89 ? -13.312 13.533 31.364 1.00 48.22 89 ASP A O 1
ATOM 715 N N . GLU A 1 90 ? -12.175 11.726 30.711 1.00 49.28 90 GLU A N 1
ATOM 716 C CA . GLU A 1 90 ? -12.647 10.881 31.831 1.00 49.28 90 GLU A CA 1
ATOM 717 C C . GLU A 1 90 ? -11.922 11.133 33.170 1.00 49.28 90 GLU A C 1
ATOM 719 O O . GLU A 1 90 ? -12.404 10.700 34.215 1.00 49.28 90 GLU A O 1
ATOM 724 N N . GLU A 1 91 ? -10.808 11.879 33.197 1.00 48.56 91 GLU A N 1
ATOM 725 C CA . GLU A 1 91 ? -10.195 12.334 34.461 1.00 48.56 91 GLU A CA 1
ATOM 726 C C . GLU A 1 91 ? -10.687 13.729 34.900 1.00 48.56 91 GLU A C 1
ATOM 728 O O . GLU A 1 91 ? -10.320 14.204 35.981 1.00 48.56 91 GLU A O 1
ATOM 733 N N . LYS A 1 92 ? -11.533 14.401 34.098 1.00 47.06 92 LYS A N 1
ATOM 734 C CA . LYS A 1 92 ? -12.083 15.729 34.429 1.00 47.06 92 LYS A CA 1
ATOM 735 C C . LYS A 1 92 ? -13.561 15.969 34.142 1.00 47.06 92 LYS A C 1
ATOM 737 O O . LYS A 1 92 ? -14.026 17.060 34.465 1.00 47.06 92 LYS A O 1
ATOM 742 N N . GLU A 1 93 ? -14.313 14.989 33.667 1.00 42.47 93 GLU A N 1
ATOM 743 C CA . GLU A 1 93 ? -15.771 15.040 33.711 1.00 42.47 93 GLU A CA 1
ATOM 744 C C . GLU A 1 93 ? -16.337 13.786 34.374 1.00 42.47 93 GLU A C 1
ATOM 746 O O . GLU A 1 93 ? -16.112 12.658 33.939 1.00 42.47 93 GLU A O 1
ATOM 751 N N . GLU A 1 94 ? -17.099 14.004 35.446 1.00 44.31 94 GLU A N 1
ATOM 752 C CA . GLU A 1 94 ? -18.050 13.031 35.964 1.00 44.31 94 GLU A CA 1
ATOM 753 C C . GLU A 1 94 ? -19.007 12.616 34.832 1.00 44.31 94 GLU A C 1
ATOM 755 O O . GLU A 1 94 ? -19.940 13.335 34.482 1.00 44.31 94 GLU A O 1
ATOM 760 N N . ASP A 1 95 ? -18.731 11.456 34.241 1.00 48.56 95 ASP A N 1
ATOM 761 C CA . ASP A 1 95 ? -19.695 10.440 33.813 1.00 48.56 95 ASP A CA 1
ATOM 762 C C . ASP A 1 95 ? -21.015 10.975 33.205 1.00 48.56 95 ASP A C 1
ATOM 764 O O . ASP A 1 95 ? -22.112 10.731 33.708 1.00 48.56 95 ASP A O 1
ATOM 768 N N . GLN A 1 96 ? -20.946 11.684 32.071 1.00 53.56 96 GLN A N 1
ATOM 769 C CA . GLN A 1 96 ? -22.126 11.945 31.228 1.00 53.56 96 GLN A CA 1
ATOM 770 C C . GLN A 1 96 ? -22.281 10.877 30.136 1.00 53.56 96 GLN A C 1
ATOM 772 O O . GLN A 1 96 ? -22.394 11.146 28.937 1.00 53.56 96 GLN A O 1
ATOM 777 N N . SER A 1 97 ? -22.334 9.616 30.557 1.00 57.00 97 SER A N 1
ATOM 778 C CA . SER A 1 97 ? -22.586 8.460 29.701 1.00 57.00 97 SER A CA 1
ATOM 779 C C . SER A 1 97 ? -24.088 8.293 29.405 1.00 57.00 97 SER A C 1
ATOM 781 O O . SER A 1 97 ? -24.755 7.393 29.904 1.00 57.00 97 SER A O 1
ATOM 783 N N . LYS A 1 98 ? -24.626 9.137 28.506 1.00 59.25 98 LYS A N 1
ATOM 784 C CA . LYS A 1 98 ? -26.067 9.243 28.157 1.00 59.25 98 LYS A CA 1
ATOM 785 C C . LYS A 1 98 ? -26.907 9.685 29.363 1.00 59.25 98 LYS A C 1
ATOM 787 O O . LYS A 1 98 ? -26.737 9.203 30.472 1.00 59.25 98 LYS A O 1
ATOM 792 N N . ALA A 1 99 ? -27.877 10.571 29.144 1.00 61.94 99 ALA A N 1
ATOM 793 C CA . ALA A 1 99 ? -28.810 10.967 30.196 1.00 61.94 99 ALA A CA 1
ATOM 794 C C . ALA A 1 99 ? -29.706 9.772 30.571 1.00 61.94 99 ALA A C 1
ATOM 796 O O . ALA A 1 99 ? -30.785 9.581 30.007 1.00 61.94 99 ALA A O 1
ATOM 797 N N . GLN A 1 100 ? -29.230 8.920 31.477 1.00 66.81 100 GLN A N 1
ATOM 798 C CA . GLN A 1 100 ? -30.064 7.927 32.129 1.00 66.81 100 GLN A CA 1
ATOM 799 C C . GLN A 1 100 ? -30.979 8.681 33.097 1.00 66.81 100 GLN A C 1
ATOM 801 O O . GLN A 1 100 ? -30.520 9.602 33.779 1.00 66.81 100 GLN A O 1
ATOM 806 N N . PRO A 1 101 ? -32.280 8.357 33.147 1.00 78.00 101 PRO A N 1
ATOM 807 C CA . PRO A 1 101 ? -33.170 8.980 34.113 1.00 78.00 101 PRO A CA 1
ATOM 808 C C . PRO A 1 101 ? -32.610 8.767 35.522 1.00 78.00 101 PRO A C 1
ATOM 810 O O . PRO A 1 101 ? -32.178 7.660 35.848 1.00 78.00 101 PRO A O 1
ATOM 813 N N . ALA A 1 102 ? -32.617 9.822 36.341 1.00 80.06 102 ALA A N 1
ATOM 814 C CA . ALA A 1 102 ? -32.137 9.758 37.716 1.00 80.06 102 ALA A CA 1
ATOM 815 C C . ALA A 1 102 ? -32.845 8.610 38.451 1.00 80.06 102 ALA A C 1
ATOM 817 O O . ALA A 1 102 ? -34.063 8.636 38.648 1.00 80.06 102 ALA A O 1
ATOM 818 N N . ILE A 1 103 ? -32.084 7.570 38.799 1.00 79.00 103 ILE A N 1
ATOM 819 C CA . ILE A 1 103 ? -32.622 6.394 39.479 1.00 79.00 103 ILE A CA 1
ATOM 820 C C . ILE A 1 103 ? -33.018 6.835 40.893 1.00 79.00 103 ILE A C 1
ATOM 822 O O . ILE A 1 103 ? -32.204 7.451 41.587 1.00 79.00 103 ILE A O 1
ATOM 826 N N . PRO A 1 104 ? -34.251 6.550 41.344 1.00 85.25 104 PRO A N 1
ATOM 827 C CA . PRO A 1 104 ? -34.674 6.919 42.685 1.00 85.25 104 PRO A CA 1
ATOM 828 C C . PRO A 1 104 ? -33.822 6.213 43.742 1.00 85.25 104 PRO A C 1
ATOM 830 O O . PRO A 1 104 ? -33.273 5.132 43.512 1.00 85.25 104 PRO A O 1
ATOM 833 N N . ALA A 1 105 ? -33.760 6.813 44.932 1.00 86.75 105 ALA A N 1
ATOM 834 C CA . ALA A 1 105 ? -33.071 6.215 46.064 1.00 86.75 105 ALA A CA 1
ATOM 835 C C . ALA A 1 105 ? -33.578 4.788 46.306 1.00 86.75 105 ALA A C 1
ATOM 837 O O . ALA A 1 105 ? -34.783 4.519 46.356 1.00 86.75 105 ALA A O 1
ATOM 838 N N . ARG A 1 106 ? -32.629 3.864 46.443 1.00 87.31 106 ARG A N 1
ATOM 839 C CA . ARG A 1 106 ? -32.927 2.457 46.673 1.00 87.31 106 ARG A CA 1
ATOM 840 C C . ARG A 1 106 ? -33.715 2.293 47.988 1.00 87.31 106 ARG A C 1
ATOM 842 O O . ARG A 1 106 ? -33.333 2.902 48.988 1.00 87.31 106 ARG A O 1
ATOM 849 N N . PRO A 1 107 ? -34.766 1.449 48.029 1.00 90.00 107 PRO A N 1
ATOM 850 C CA . PRO A 1 107 ? -35.494 1.161 49.265 1.00 90.00 107 PRO A CA 1
ATOM 851 C C . PRO A 1 107 ? -34.605 0.488 50.322 1.00 90.00 107 PRO A C 1
ATOM 853 O O . PRO A 1 107 ? -33.574 -0.112 50.001 1.00 90.00 107 PRO A O 1
ATOM 856 N N . SER A 1 108 ? -35.023 0.562 51.590 1.00 91.00 108 SER A N 1
ATOM 857 C CA . SER A 1 108 ? -34.266 -0.003 52.711 1.00 91.00 108 SER A CA 1
ATOM 858 C C . SER A 1 108 ? -34.086 -1.521 52.585 1.00 91.00 108 SER A C 1
ATOM 860 O O . SER A 1 108 ? -34.906 -2.228 51.995 1.00 91.00 108 SER A O 1
ATOM 862 N N . LYS A 1 109 ? -32.991 -2.035 53.162 1.00 89.38 109 LYS A N 1
ATOM 863 C CA . LYS A 1 109 ? -32.646 -3.467 53.139 1.00 89.38 109 LYS A CA 1
ATOM 864 C C . LYS A 1 109 ? -33.787 -4.335 53.679 1.00 89.38 109 LYS A C 1
ATOM 866 O O . LYS A 1 109 ? -34.124 -5.335 53.055 1.00 89.38 109 LYS A O 1
ATOM 871 N N . GLU A 1 110 ? -34.410 -3.917 54.778 1.00 88.94 110 GLU A N 1
ATOM 872 C CA . GLU A 1 110 ? -35.538 -4.625 55.397 1.00 88.94 110 GLU A CA 1
ATOM 873 C C . GLU A 1 110 ? -36.763 -4.684 54.480 1.00 88.94 110 GLU A C 1
ATOM 875 O O . GLU A 1 110 ? -37.352 -5.747 54.306 1.00 88.94 110 GLU A O 1
ATOM 880 N N . LEU A 1 111 ? -37.083 -3.580 53.798 1.00 89.06 111 LEU A N 1
ATOM 881 C CA . LEU A 1 111 ? -38.225 -3.517 52.885 1.00 89.06 111 LEU A CA 1
ATOM 882 C C . LEU A 1 111 ? -38.059 -4.442 51.669 1.00 89.06 111 LEU A C 1
ATOM 884 O O . LEU A 1 111 ? -39.037 -4.977 51.150 1.00 89.06 111 LEU A O 1
ATOM 888 N N . ILE A 1 112 ? -36.817 -4.647 51.220 1.00 90.25 112 ILE A N 1
ATOM 889 C CA . ILE A 1 112 ? -36.488 -5.580 50.133 1.00 90.25 112 ILE A CA 1
ATOM 890 C C . ILE A 1 112 ? -36.617 -7.036 50.606 1.00 90.25 112 ILE A C 1
ATOM 892 O O . ILE A 1 112 ? -37.085 -7.884 49.849 1.00 90.25 112 ILE A O 1
ATOM 896 N N . LEU A 1 113 ? -36.227 -7.341 51.848 1.00 89.44 113 LEU A N 1
ATOM 897 C CA . LEU A 1 113 ? -36.342 -8.692 52.411 1.00 89.44 113 LEU A CA 1
ATOM 898 C C . LEU A 1 113 ? -37.798 -9.108 52.663 1.00 89.44 113 LEU A C 1
ATOM 900 O O . LEU A 1 113 ? -38.122 -10.281 52.496 1.00 89.44 113 LEU A O 1
ATOM 904 N N . ASP A 1 114 ? -38.659 -8.158 53.022 1.00 91.44 114 ASP A N 1
ATOM 905 C CA . ASP A 1 114 ? -40.083 -8.396 53.276 1.00 91.44 114 ASP A CA 1
ATOM 906 C C . ASP A 1 114 ? -40.884 -8.619 51.978 1.00 91.44 114 ASP A C 1
ATOM 908 O O . ASP A 1 114 ? -41.772 -9.466 51.914 1.00 91.44 114 ASP A O 1
ATOM 912 N N . ARG A 1 115 ? -40.538 -7.898 50.899 1.00 93.19 115 ARG A N 1
ATOM 913 C CA . ARG A 1 115 ? -41.385 -7.812 49.691 1.00 93.19 115 ARG A CA 1
ATOM 914 C C . ARG A 1 115 ? -40.837 -8.493 48.441 1.00 93.19 115 ARG A C 1
ATOM 916 O O . ARG A 1 115 ? -41.579 -8.647 47.473 1.00 93.19 115 ARG A O 1
ATOM 923 N N . CYS A 1 116 ? -39.557 -8.862 48.400 1.00 91.06 116 CYS A N 1
ATOM 924 C CA . CYS A 1 116 ? -38.947 -9.448 47.201 1.00 91.06 116 CYS A CA 1
ATOM 925 C C . CYS A 1 116 ? -38.731 -10.966 47.303 1.00 91.06 116 CYS A C 1
ATOM 927 O O . CYS A 1 116 ? -38.832 -11.574 48.363 1.00 91.06 116 CYS A O 1
ATOM 929 N N . THR A 1 117 ? -38.420 -11.586 46.160 1.00 93.75 117 THR A N 1
ATOM 930 C CA . THR A 1 117 ? -38.147 -13.030 46.045 1.00 93.75 117 THR A CA 1
ATOM 931 C C . THR A 1 117 ? -36.794 -13.425 46.641 1.00 93.75 117 THR A C 1
ATOM 933 O O . THR A 1 117 ? -35.877 -12.603 46.687 1.00 93.75 117 THR A O 1
ATOM 936 N N . GLU A 1 118 ? -36.634 -14.699 47.008 1.00 89.50 118 GLU A N 1
ATOM 937 C CA . GLU A 1 118 ? -35.407 -15.249 47.614 1.00 89.50 118 GLU A CA 1
ATOM 938 C C . GLU A 1 118 ? -34.133 -14.952 46.804 1.00 89.50 118 GLU A C 1
ATOM 940 O O . GLU A 1 118 ? -33.108 -14.581 47.370 1.00 89.50 118 GLU A O 1
ATOM 945 N N . ASN A 1 119 ? -34.207 -14.971 45.469 1.00 91.06 119 ASN A N 1
ATOM 946 C CA . ASN A 1 119 ? -33.080 -14.604 44.602 1.00 91.06 119 ASN A CA 1
ATOM 947 C C . ASN A 1 119 ? -32.586 -13.166 44.837 1.00 91.06 119 ASN A C 1
ATOM 949 O O . ASN A 1 119 ? -31.388 -12.891 44.766 1.00 91.06 119 ASN A O 1
ATOM 953 N N . THR A 1 120 ? -33.505 -12.237 45.108 1.00 89.19 120 THR A N 1
ATOM 954 C CA . THR A 1 120 ? -33.176 -10.847 45.440 1.00 89.19 120 THR A CA 1
ATOM 955 C C . THR A 1 120 ? -32.622 -10.761 46.857 1.00 89.19 120 THR A C 1
ATOM 957 O O . THR A 1 120 ? -31.617 -10.087 47.066 1.00 89.19 120 THR A O 1
ATOM 960 N N . LYS A 1 121 ? -33.224 -11.478 47.816 1.00 88.12 121 LYS A N 1
ATOM 961 C CA . LYS A 1 121 ? -32.778 -11.498 49.218 1.00 88.12 121 LYS A CA 1
ATOM 962 C C . LYS A 1 121 ? -31.332 -11.970 49.346 1.00 88.12 121 LYS A C 1
ATOM 964 O O . LYS A 1 121 ? -30.536 -11.292 49.991 1.00 88.12 121 LYS A O 1
ATOM 969 N N . LEU A 1 122 ? -30.973 -13.050 48.649 1.00 88.50 122 LEU A N 1
ATOM 970 C CA . LEU A 1 122 ? -29.612 -13.591 48.628 1.00 88.50 122 LEU A CA 1
ATOM 971 C C . LEU A 1 122 ? -28.599 -12.555 48.124 1.00 88.50 122 LEU A C 1
ATOM 973 O O . LEU A 1 122 ? -27.592 -12.314 48.782 1.00 88.50 122 LEU A O 1
ATOM 977 N N . LYS A 1 123 ? -28.908 -11.851 47.027 1.00 87.06 123 LYS A N 1
ATOM 978 C CA . LYS A 1 123 ? -28.043 -10.785 46.486 1.00 87.06 123 LYS A CA 1
ATOM 979 C C . LYS A 1 123 ? -27.857 -9.607 47.442 1.00 87.06 123 LYS A C 1
ATOM 981 O O . LYS A 1 123 ? -26.835 -8.935 47.386 1.00 87.06 123 LYS A O 1
ATOM 986 N N . ILE A 1 124 ? -28.840 -9.316 48.295 1.00 86.00 124 ILE A N 1
ATOM 987 C CA . ILE A 1 124 ? -28.741 -8.220 49.268 1.00 86.00 124 ILE A CA 1
ATOM 988 C C . ILE A 1 124 ? -28.007 -8.657 50.544 1.00 86.00 124 ILE A C 1
ATOM 990 O O . ILE A 1 124 ? -27.413 -7.824 51.227 1.00 86.00 124 ILE A O 1
ATOM 994 N N . GLN A 1 125 ? -28.025 -9.949 50.871 1.00 79.56 125 GLN A N 1
ATOM 995 C CA . GLN A 1 125 ? -27.279 -10.506 51.999 1.00 79.56 125 GLN A CA 1
ATOM 996 C C . GLN A 1 125 ? -25.778 -10.612 51.696 1.00 79.56 125 GLN A C 1
ATOM 998 O O . GLN A 1 125 ? -24.974 -10.322 52.576 1.00 79.56 125 GLN A O 1
ATOM 1003 N N . THR A 1 126 ? -25.401 -10.931 50.453 1.00 75.69 126 THR A N 1
ATOM 1004 C CA . THR A 1 126 ? -23.994 -11.086 50.032 1.00 75.69 126 THR A CA 1
ATOM 1005 C C . THR A 1 126 ? -23.216 -9.778 49.885 1.00 75.69 126 THR A C 1
ATOM 1007 O O . THR A 1 126 ? -21.997 -9.816 49.804 1.00 75.69 126 THR A O 1
ATOM 1010 N N . VAL A 1 127 ? -23.891 -8.627 49.797 1.00 68.38 127 VAL A N 1
ATOM 1011 C CA . VAL A 1 127 ? -23.257 -7.303 49.607 1.00 68.38 127 VAL A CA 1
ATOM 1012 C C . VAL A 1 127 ? -23.024 -6.627 50.968 1.00 68.38 127 VAL A C 1
ATOM 1014 O O . VAL A 1 127 ? -23.349 -5.460 51.164 1.00 68.38 127 VAL A O 1
ATOM 1017 N N . THR A 1 128 ? -22.525 -7.393 51.938 1.00 53.25 128 THR A N 1
ATOM 1018 C CA . THR A 1 128 ? -22.106 -6.908 53.263 1.00 53.25 128 THR A CA 1
ATOM 1019 C C . THR A 1 128 ? -20.656 -7.306 53.466 1.00 53.25 128 THR A C 1
ATOM 1021 O O . THR A 1 128 ? -19.883 -6.447 53.935 1.00 53.25 128 THR A O 1
#

InterPro domains:
  IPR015039 Neutrophil cytosol factor 1, C-terminal [PF08944] (97-125)
  IPR032136 Neutrophil cytosol factor 1, PBR/AIR [PF16621] (31-78)
  IPR051228 NADPH Oxidase and PX Domain-Containing [PTHR15706] (6-125)

Sequence (128 aa):
MSVFCSRRGSVTGYFPAMYLQKSGDTISEDRSQIKTKALPPRRGTISNANSIHKQKRKEISQESYRRNSKKYLKARQSTIEAMENMTIDEEKEEDQSKAQPAIPARPSKELILDRCTENTKLKIQTVT

Radius of gyration: 31.26 Å; chains: 1; bounding box: 65×35×80 Å

pLDDT: mean 82.33, std 13.71, range [42.47, 96.69]

Secondary structure (DSSP, 8-state):
-PEEEEEETTEEEEEEGGG---TTS---TTHHHHHHSPPPPPGGG-TT---S-SSPP----HHHHHHHHHHHHHHHHHHHHHHHHHHHHTTTS---SS----PPPPPPHHHHHHHS-HHHHHHHHS--